Protein AF-A0A6N7ZBF1-F1 (afdb_monomer)

pLDDT: mean 84.63, std 15.65, range [38.41, 98.19]

Sequence (138 aa):
MTTPTSGTPAELDAARLVLARMGVDPADLITHQTGATPARPMPTLSEWIEKVKTLVSPGTARTYGSYWTKAEAAWGSLPLDDLTASDLRSLGKHVKATALVRRNSRGGRNAEENFIAAMRCLYRYAEDEHLINERHNP

Foldseek 3Di:
DDDPPDDDPVVVVVVVVVCVVVVHDPVVCVVVCVVPDPLDPQAWLQVLLVVLCVVDDPVLCVLLVVLSVQCCVVTRRPGPLVDDPVNLQVVLVVQLVPPDDDPPDPSSPVSSVSSVVSLLSSLVVCCVVVSDPPVSRD

Solvent-accessible surface area (backbone atoms only — not comparable to full-atom values): 8098 Å² total; per-residue (Å²): 138,82,74,84,80,74,68,54,73,67,56,50,51,53,51,50,52,55,32,56,74,70,71,44,56,74,66,49,57,65,70,51,59,60,77,51,66,80,75,72,76,73,52,25,40,41,61,44,51,59,53,47,54,73,75,46,56,74,67,54,39,64,70,31,41,76,43,50,55,53,50,34,76,75,39,23,84,39,41,58,85,76,57,47,48,65,54,55,52,51,52,22,53,50,49,25,74,68,42,82,82,48,100,87,51,80,78,32,54,67,46,24,55,49,34,50,51,40,50,51,54,55,50,52,56,33,39,77,67,64,75,39,54,78,91,68,60,97

Mean predicted aligned error: 11.36 Å

Structure (mmCIF, N/CA/C/O backbone):
data_AF-A0A6N7ZBF1-F1
#
_entry.id   AF-A0A6N7ZBF1-F1
#
loop_
_atom_site.group_PDB
_atom_site.id
_atom_site.type_symbol
_atom_site.label_atom_id
_atom_site.label_alt_id
_atom_site.label_comp_id
_atom_site.label_asym_id
_atom_site.label_entity_id
_atom_site.label_seq_id
_atom_site.pdbx_PDB_ins_code
_atom_site.Cartn_x
_atom_site.Cartn_y
_atom_site.Cartn_z
_atom_site.occupancy
_atom_site.B_iso_or_equiv
_atom_site.auth_seq_id
_atom_site.auth_comp_id
_atom_site.auth_asym_id
_atom_site.auth_atom_id
_atom_site.pdbx_PDB_model_num
ATOM 1 N N . MET A 1 1 ? -15.348 8.266 -3.810 1.00 38.41 1 MET A N 1
ATOM 2 C CA . MET A 1 1 ? -15.894 8.448 -2.449 1.00 38.41 1 MET A CA 1
ATOM 3 C C . MET A 1 1 ? -17.291 7.851 -2.419 1.00 38.41 1 MET A C 1
ATOM 5 O O . MET A 1 1 ? -18.240 8.523 -2.793 1.00 38.41 1 MET A O 1
ATOM 9 N N . THR A 1 2 ? -17.418 6.573 -2.075 1.00 40.75 2 THR A N 1
ATOM 10 C CA . THR A 1 2 ? -18.716 5.948 -1.786 1.00 40.75 2 THR A CA 1
ATOM 11 C C . THR A 1 2 ? -18.939 6.057 -0.289 1.00 40.75 2 THR A C 1
ATOM 13 O O . THR A 1 2 ? -18.206 5.455 0.493 1.00 40.75 2 THR A O 1
ATOM 16 N N . THR A 1 3 ? -19.897 6.886 0.107 1.00 42.00 3 THR A N 1
ATOM 17 C CA . THR A 1 3 ? -20.394 6.947 1.479 1.00 42.00 3 THR A CA 1
ATOM 18 C C . THR A 1 3 ? -20.881 5.557 1.902 1.00 42.00 3 THR A C 1
ATOM 20 O O . THR A 1 3 ? -21.524 4.875 1.096 1.00 42.00 3 THR A O 1
ATOM 23 N N . PRO A 1 4 ? -20.592 5.094 3.132 1.00 51.28 4 PRO A N 1
ATOM 24 C CA . PRO A 1 4 ? -21.273 3.917 3.648 1.00 51.28 4 PRO A CA 1
ATOM 25 C C . PRO A 1 4 ? -22.776 4.213 3.638 1.00 51.28 4 PRO A C 1
ATOM 27 O O . PRO A 1 4 ? -23.213 5.269 4.096 1.00 51.28 4 PRO A O 1
ATOM 30 N N . THR A 1 5 ? -23.564 3.316 3.046 1.00 56.72 5 THR A N 1
ATOM 31 C CA . THR A 1 5 ? -25.024 3.400 3.119 1.00 56.72 5 THR A CA 1
ATOM 32 C C . THR A 1 5 ? -25.401 3.154 4.571 1.00 56.72 5 THR A C 1
ATOM 34 O O . THR A 1 5 ? -25.285 2.032 5.059 1.00 56.72 5 THR A O 1
ATOM 37 N N . SER A 1 6 ? -25.775 4.213 5.285 1.00 66.88 6 SER A N 1
ATOM 38 C CA . SER A 1 6 ? -26.419 4.092 6.588 1.00 66.88 6 SER A CA 1
ATOM 39 C C . SER A 1 6 ? -27.629 3.175 6.427 1.00 66.88 6 SER A C 1
ATOM 41 O O . SER A 1 6 ? -28.409 3.374 5.493 1.00 66.88 6 SER A O 1
ATOM 43 N N . GLY A 1 7 ? -27.774 2.175 7.302 1.00 75.12 7 GLY A N 1
ATOM 44 C CA . GLY A 1 7 ? -28.968 1.328 7.315 1.00 75.12 7 GLY A CA 1
ATOM 45 C C . GLY A 1 7 ? -30.235 2.186 7.352 1.00 75.12 7 GLY A C 1
ATOM 46 O O . GLY A 1 7 ? -30.227 3.310 7.866 1.00 75.12 7 GLY A O 1
ATOM 47 N N . THR A 1 8 ? -31.324 1.677 6.785 1.00 89.25 8 THR A N 1
ATOM 48 C CA . THR A 1 8 ? -32.633 2.329 6.869 1.00 89.25 8 THR A CA 1
ATOM 49 C C . THR A 1 8 ? -32.998 2.599 8.338 1.00 89.25 8 THR A C 1
ATOM 51 O O . THR A 1 8 ? -32.539 1.881 9.231 1.00 89.25 8 THR A O 1
ATOM 54 N N . PRO A 1 9 ? -33.841 3.604 8.638 1.00 88.12 9 PRO A N 1
ATOM 55 C CA . PRO A 1 9 ? -34.246 3.891 10.016 1.00 88.12 9 PRO A CA 1
ATOM 56 C C . PRO A 1 9 ? -34.776 2.654 10.760 1.00 88.12 9 PRO A C 1
ATOM 58 O O . PRO A 1 9 ? -34.418 2.433 11.912 1.00 88.12 9 PRO A O 1
ATOM 61 N N . ALA A 1 10 ? -35.532 1.800 10.062 1.00 87.94 10 ALA A N 1
ATOM 62 C CA . ALA A 1 10 ? -36.049 0.545 10.601 1.00 87.94 10 ALA A CA 1
ATOM 63 C C . ALA A 1 10 ? -34.939 -0.460 10.958 1.00 87.94 10 ALA A C 1
ATOM 65 O O . ALA A 1 10 ? -35.001 -1.096 12.008 1.00 87.94 10 ALA A O 1
ATOM 66 N N . GLU A 1 11 ? -33.906 -0.590 10.121 1.00 90.56 11 GLU A N 1
ATOM 67 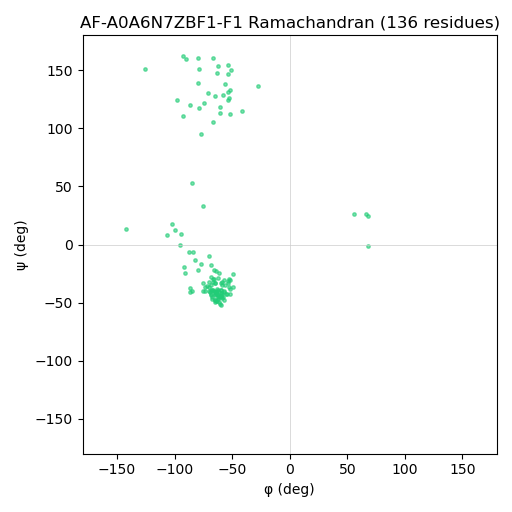C CA . GLU A 1 11 ? -32.747 -1.444 10.409 1.00 90.56 11 GLU A CA 1
ATOM 68 C C . GLU A 1 11 ? -31.939 -0.914 11.599 1.00 90.56 11 GLU A C 1
ATOM 70 O O . GLU A 1 11 ? -31.500 -1.695 12.444 1.00 90.56 11 GLU A O 1
ATOM 75 N N . LEU A 1 12 ? -31.780 0.410 11.706 1.00 91.62 12 LEU A N 1
ATOM 76 C CA . LEU A 1 12 ? -31.096 1.034 12.840 1.00 91.62 12 LEU A CA 1
ATOM 77 C C . LEU A 1 12 ? -31.868 0.831 14.150 1.00 91.62 12 LEU A C 1
ATOM 79 O O . LEU A 1 12 ? -31.255 0.554 15.180 1.00 91.62 12 LEU A O 1
ATOM 83 N N . ASP A 1 13 ? -33.195 0.924 14.126 1.00 91.88 13 ASP A N 1
ATOM 84 C CA . ASP A 1 13 ? -34.028 0.685 15.308 1.00 91.88 13 ASP A CA 1
ATOM 85 C C . ASP A 1 13 ? -34.046 -0.790 15.716 1.00 91.88 13 ASP A C 1
ATOM 87 O O . ASP A 1 13 ? -33.927 -1.100 16.904 1.00 91.88 13 ASP A O 1
ATOM 91 N N . ALA A 1 14 ? -34.096 -1.708 14.747 1.00 93.25 14 ALA A N 1
ATOM 92 C CA . ALA A 1 14 ? -33.948 -3.136 15.010 1.00 93.25 14 ALA A CA 1
ATOM 93 C C . ALA A 1 14 ? -32.585 -3.451 15.653 1.00 93.25 14 ALA A C 1
ATOM 95 O O . ALA A 1 14 ? -32.525 -4.168 16.654 1.00 93.25 14 ALA A O 1
ATOM 96 N N . ALA A 1 15 ? -31.499 -2.866 15.137 1.00 92.38 15 ALA A N 1
ATOM 97 C CA . ALA A 1 15 ? -30.166 -3.016 15.715 1.00 92.38 15 ALA A CA 1
ATOM 98 C C . ALA A 1 15 ? -30.096 -2.466 17.152 1.00 92.38 15 ALA A C 1
ATOM 100 O O . ALA A 1 15 ? -29.593 -3.149 18.045 1.00 92.38 15 ALA A O 1
ATOM 101 N N . ARG A 1 16 ? -30.660 -1.274 17.412 1.00 91.75 16 ARG A N 1
ATOM 102 C CA . ARG A 1 16 ? -30.733 -0.694 18.768 1.00 91.75 16 ARG A CA 1
ATOM 103 C C . ARG A 1 16 ? -31.496 -1.589 19.738 1.00 91.75 16 ARG A C 1
ATOM 105 O O . ARG A 1 16 ? -31.056 -1.758 20.871 1.00 91.75 16 ARG A O 1
ATOM 112 N N . LEU A 1 17 ? -32.605 -2.185 19.302 1.00 94.81 17 LEU A N 1
ATOM 113 C CA . LEU A 1 17 ? -33.406 -3.085 20.132 1.00 94.81 17 LEU A CA 1
ATOM 114 C C . LEU A 1 17 ? -32.625 -4.348 20.527 1.00 94.81 17 LEU A C 1
ATOM 116 O O . LEU A 1 17 ? -32.681 -4.776 21.681 1.00 94.81 17 LEU A O 1
ATOM 120 N N . VAL A 1 18 ? -31.868 -4.924 19.590 1.00 95.62 18 VAL A N 1
ATOM 121 C CA . VAL A 1 18 ? -31.000 -6.081 19.856 1.00 95.62 18 VAL A CA 1
ATOM 122 C C . VAL A 1 18 ? -29.912 -5.725 20.874 1.00 95.62 18 VAL A C 1
ATOM 124 O O . VAL A 1 18 ? -29.734 -6.458 21.846 1.00 95.62 18 VAL A O 1
ATOM 127 N N . LEU A 1 19 ? -29.237 -4.584 20.706 1.00 94.88 19 LEU A N 1
ATOM 128 C CA . LEU A 1 19 ? -28.199 -4.116 21.635 1.00 94.88 19 LEU A CA 1
ATOM 129 C C . LEU A 1 19 ? -28.753 -3.846 23.035 1.00 94.88 19 LEU A C 1
ATOM 131 O O . LEU A 1 19 ? -28.203 -4.341 24.020 1.00 94.88 19 LEU A O 1
ATOM 135 N N . ALA A 1 20 ? -29.901 -3.171 23.119 1.00 92.69 20 ALA A N 1
ATOM 136 C CA . ALA A 1 20 ? -30.585 -2.919 24.382 1.00 92.69 20 ALA A CA 1
ATOM 137 C C . ALA A 1 20 ? -30.959 -4.223 25.104 1.00 92.69 20 ALA A C 1
ATOM 139 O O . ALA A 1 20 ? -30.809 -4.324 26.320 1.00 92.69 20 ALA A O 1
ATOM 140 N N . ARG A 1 21 ? -31.391 -5.258 24.368 1.00 93.69 21 ARG A N 1
ATOM 141 C CA . ARG A 1 21 ? -31.706 -6.570 24.955 1.00 93.69 21 ARG A CA 1
ATOM 142 C C . ARG A 1 21 ? -30.473 -7.306 25.483 1.00 93.69 21 ARG A C 1
ATOM 144 O O . ARG A 1 21 ? -30.606 -8.094 26.415 1.00 93.69 21 A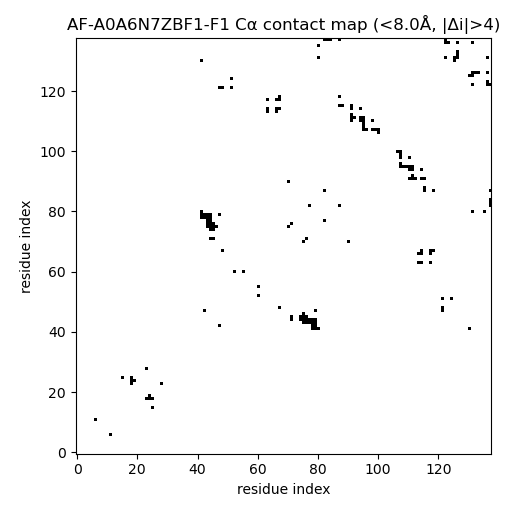RG A O 1
ATOM 151 N N . MET A 1 22 ? -29.303 -7.052 24.904 1.00 92.88 22 MET A N 1
ATOM 152 C CA . MET A 1 22 ? -28.023 -7.579 25.387 1.00 92.88 22 MET A CA 1
ATOM 153 C C . MET A 1 22 ? -27.412 -6.726 26.510 1.00 92.88 22 MET A C 1
ATOM 155 O O . MET A 1 22 ? -26.408 -7.133 27.084 1.00 92.88 22 MET A O 1
ATOM 159 N N . GLY A 1 23 ? -28.001 -5.566 26.832 1.00 91.44 23 GLY A N 1
ATOM 160 C CA . GLY A 1 23 ? -27.438 -4.621 27.798 1.00 91.44 23 GLY A CA 1
ATOM 161 C C . GLY A 1 23 ? -26.145 -3.959 27.315 1.00 91.44 23 GLY A C 1
ATOM 162 O O . GLY A 1 23 ? -25.332 -3.559 28.140 1.00 91.44 23 GLY A O 1
ATOM 163 N N . VAL A 1 24 ? -25.939 -3.883 25.996 1.00 90.50 24 VAL A N 1
ATOM 164 C CA . VAL A 1 24 ? -24.751 -3.285 25.372 1.00 90.50 24 VAL A CA 1
ATOM 165 C C . VAL A 1 24 ? -25.081 -1.860 24.948 1.00 90.50 24 VAL A C 1
ATOM 167 O O . VAL A 1 24 ? -26.023 -1.653 24.176 1.00 90.50 24 VAL A O 1
ATOM 170 N N . ASP A 1 25 ? -24.302 -0.882 25.412 1.00 87.38 25 ASP A N 1
ATOM 171 C CA . ASP A 1 25 ? -24.386 0.475 24.879 1.00 87.38 25 ASP A CA 1
ATOM 172 C C . ASP A 1 25 ? -23.799 0.488 23.453 1.00 87.38 25 ASP A C 1
ATOM 174 O O . ASP A 1 25 ? -22.701 -0.024 23.224 1.00 87.38 25 ASP A O 1
ATOM 178 N N . PRO A 1 26 ? -24.483 1.054 22.446 1.00 86.00 26 PRO A N 1
ATOM 179 C CA . PRO A 1 26 ? -23.892 1.245 21.124 1.00 86.00 26 PRO A CA 1
ATOM 180 C C . PRO A 1 26 ? -22.529 1.963 21.142 1.00 86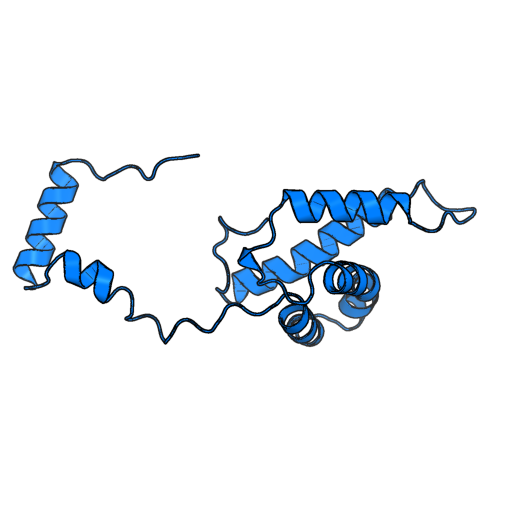.00 26 PRO A C 1
ATOM 182 O O . PRO A 1 26 ? -21.694 1.686 20.282 1.00 86.00 26 PRO A O 1
ATOM 185 N N . ALA A 1 27 ? -22.275 2.857 22.104 1.00 82.06 27 ALA A N 1
ATOM 186 C CA . ALA A 1 27 ? -20.971 3.494 22.291 1.00 82.06 27 ALA A CA 1
ATOM 187 C C . ALA A 1 27 ? -19.890 2.492 22.730 1.00 82.06 27 ALA A C 1
ATOM 189 O O . ALA A 1 27 ? -18.732 2.606 22.318 1.00 82.06 27 ALA A O 1
ATOM 190 N N . ASP A 1 28 ? -20.265 1.459 23.485 1.00 77.94 28 ASP A N 1
ATOM 191 C CA . ASP A 1 28 ? -19.363 0.383 23.890 1.00 77.94 28 ASP A CA 1
ATOM 192 C C . ASP A 1 28 ? -18.928 -0.449 22.691 1.00 77.94 28 ASP A C 1
ATOM 194 O O . ASP A 1 28 ? -17.793 -0.901 22.658 1.00 77.94 28 ASP A O 1
ATOM 198 N N . LEU A 1 29 ? -19.746 -0.582 21.644 1.00 78.25 29 LEU A N 1
ATOM 199 C CA . LEU A 1 29 ? -19.294 -1.210 20.400 1.00 78.25 29 LEU A CA 1
ATOM 200 C C . LEU A 1 29 ? -18.187 -0.423 19.705 1.00 78.25 29 LEU A C 1
ATOM 202 O O . LEU A 1 29 ? -17.470 -1.022 18.916 1.00 78.25 29 LEU A O 1
ATOM 206 N N . ILE A 1 30 ? -18.064 0.887 19.961 1.00 77.44 30 ILE A N 1
ATOM 207 C CA . ILE A 1 30 ? -17.001 1.742 19.416 1.00 77.44 30 ILE A CA 1
ATOM 208 C C . ILE A 1 30 ? -15.742 1.668 20.283 1.00 77.44 30 ILE A C 1
ATOM 210 O O . ILE A 1 30 ? -14.628 1.567 19.775 1.00 77.44 30 ILE A O 1
ATOM 214 N N . THR A 1 31 ? -15.925 1.643 21.597 1.00 63.06 31 THR A N 1
ATOM 215 C CA . THR A 1 31 ? -14.833 1.527 22.571 1.00 63.06 31 THR A CA 1
ATOM 216 C C . THR A 1 31 ? -14.242 0.107 22.605 1.00 63.06 31 TH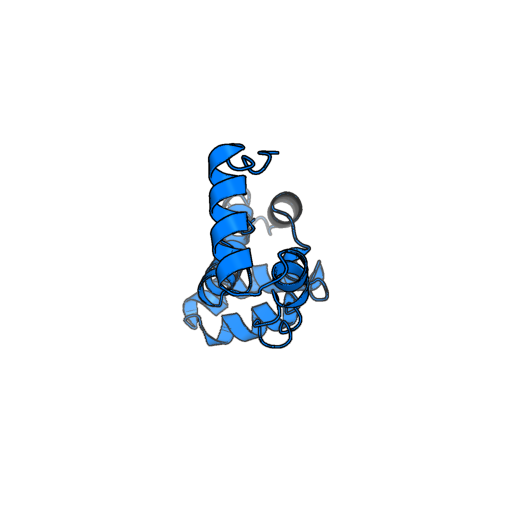R A C 1
ATOM 218 O O . THR A 1 31 ? -13.028 -0.083 22.704 1.00 63.06 31 THR A O 1
ATOM 221 N N . HIS A 1 32 ? -15.096 -0.906 22.445 1.00 52.53 32 HIS A N 1
ATOM 222 C CA . HIS A 1 32 ? -14.783 -2.337 22.437 1.00 52.53 32 HIS A CA 1
ATOM 223 C C . HIS A 1 32 ? -14.751 -2.954 21.030 1.00 52.53 32 HIS A C 1
ATOM 225 O O . HIS A 1 32 ? -14.678 -4.177 20.906 1.00 52.53 32 HIS A O 1
ATOM 231 N N . GLN A 1 33 ? -14.639 -2.140 19.966 1.00 52.81 33 GLN A N 1
ATOM 232 C CA . GLN A 1 33 ? -14.031 -2.602 18.694 1.00 52.81 33 GLN A CA 1
ATOM 233 C C . GLN A 1 33 ? -12.684 -3.302 18.967 1.00 52.81 33 GLN A C 1
ATOM 235 O O . GLN A 1 33 ? -12.245 -4.196 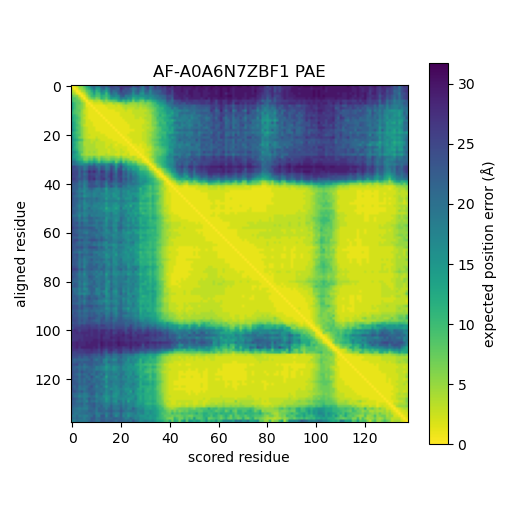18.249 1.00 52.81 33 GLN A O 1
ATOM 240 N N . THR A 1 34 ? -12.074 -2.934 20.091 1.00 48.69 34 THR A N 1
ATOM 241 C CA . THR A 1 34 ? -10.888 -3.483 20.737 1.00 48.69 34 THR A CA 1
ATOM 242 C C . THR A 1 34 ? -11.114 -4.818 21.473 1.00 48.69 34 THR A C 1
ATOM 244 O O . THR A 1 34 ? -10.467 -5.107 22.474 1.00 48.69 34 THR A O 1
ATOM 247 N N . GLY A 1 35 ? -12.007 -5.677 20.969 1.00 43.47 35 GLY A N 1
ATOM 248 C CA . GLY A 1 35 ? -11.752 -7.124 20.977 1.00 43.47 35 GLY A CA 1
ATOM 249 C C . GLY A 1 35 ? -10.639 -7.509 19.986 1.00 43.47 35 GLY A C 1
ATOM 250 O O . GLY A 1 35 ? -10.140 -8.633 20.009 1.00 43.47 35 GLY A O 1
ATOM 251 N N . ALA A 1 36 ? -10.215 -6.568 19.136 1.00 50.91 36 ALA A N 1
ATOM 252 C CA . ALA A 1 36 ? -8.935 -6.628 18.460 1.00 50.91 36 ALA A CA 1
ATOM 253 C C . ALA A 1 36 ? -7.817 -6.651 19.512 1.00 50.91 36 ALA A C 1
ATOM 255 O O . ALA A 1 36 ? -7.648 -5.706 20.283 1.00 50.91 36 ALA A O 1
ATOM 256 N N . THR A 1 37 ? -7.042 -7.739 19.527 1.00 49.41 37 THR A N 1
ATOM 257 C CA . THR A 1 37 ? -5.641 -7.766 19.978 1.00 49.41 37 THR A CA 1
ATOM 258 C C . THR A 1 37 ? -5.005 -6.386 19.768 1.00 49.41 37 THR A C 1
ATOM 260 O O . THR A 1 37 ? -5.264 -5.837 18.695 1.00 49.41 37 THR A O 1
ATOM 263 N N . PRO A 1 38 ? -4.218 -5.816 20.718 1.00 50.25 38 PRO A N 1
ATOM 264 C CA . PRO A 1 38 ? -3.587 -4.506 20.528 1.00 50.25 38 PRO A CA 1
ATOM 265 C C . PRO A 1 38 ? -3.066 -4.442 19.103 1.00 50.25 38 PRO A C 1
ATOM 267 O O . PRO A 1 38 ? -2.271 -5.312 18.734 1.00 50.25 38 PRO A O 1
ATOM 270 N N . ALA A 1 39 ? -3.647 -3.543 18.296 1.00 60.59 39 ALA A N 1
ATOM 271 C CA . ALA A 1 39 ? -3.449 -3.552 16.856 1.00 60.59 39 ALA A CA 1
ATOM 272 C C . ALA A 1 39 ? -1.944 -3.587 16.637 1.00 60.59 39 ALA A C 1
ATOM 274 O O . ALA A 1 39 ? -1.237 -2.672 17.068 1.00 60.59 39 ALA A O 1
ATOM 275 N N . ARG A 1 40 ? -1.441 -4.708 16.101 1.00 67.81 40 ARG A N 1
ATOM 276 C CA . ARG A 1 40 ? -0.013 -4.836 15.837 1.00 67.81 40 ARG A CA 1
ATOM 277 C C . ARG A 1 40 ? 0.339 -3.604 15.002 1.00 67.81 40 ARG A C 1
ATOM 279 O O . ARG A 1 40 ? -0.360 -3.377 14.014 1.00 67.81 40 ARG A O 1
ATOM 286 N N . PRO A 1 41 ? 1.338 -2.801 15.404 1.00 83.81 41 PRO A N 1
ATOM 287 C CA . PRO A 1 41 ? 1.697 -1.622 14.635 1.00 83.81 41 PRO A CA 1
ATOM 288 C C . PRO A 1 41 ? 1.927 -2.043 13.182 1.00 83.81 41 PRO A C 1
ATOM 290 O O . PRO A 1 41 ? 2.560 -3.076 12.937 1.00 83.81 41 PRO A O 1
ATOM 293 N N . MET A 1 42 ? 1.334 -1.295 12.246 1.00 91.75 42 MET A N 1
ATOM 294 C CA . MET A 1 42 ? 1.477 -1.562 10.818 1.00 91.75 42 MET A CA 1
ATOM 295 C C . MET A 1 42 ? 2.975 -1.617 10.498 1.00 91.75 42 MET A C 1
ATOM 297 O O . MET A 1 42 ? 3.686 -0.669 10.840 1.00 91.75 42 MET A O 1
ATOM 301 N N . PRO A 1 43 ? 3.481 -2.710 9.898 1.00 95.25 43 PRO A N 1
ATOM 302 C CA . PRO A 1 43 ? 4.889 -2.785 9.564 1.00 95.25 43 PRO A CA 1
ATOM 303 C C . PRO A 1 43 ? 5.239 -1.704 8.550 1.00 95.25 43 PRO A C 1
ATOM 305 O O . PRO A 1 43 ? 4.449 -1.349 7.667 1.00 95.25 43 PRO A O 1
ATOM 308 N N . THR A 1 44 ? 6.463 -1.218 8.662 1.00 97.19 44 THR A N 1
ATOM 309 C CA . THR A 1 44 ? 7.052 -0.376 7.631 1.00 97.19 44 THR A CA 1
ATOM 310 C C . THR A 1 44 ? 7.276 -1.178 6.350 1.00 97.19 44 THR A C 1
ATOM 312 O O . THR A 1 44 ? 7.346 -2.415 6.361 1.00 97.19 44 THR A O 1
ATOM 315 N N . LEU A 1 45 ? 7.430 -0.485 5.221 1.00 97.62 45 LEU A N 1
ATOM 316 C CA . LEU A 1 45 ? 7.713 -1.140 3.948 1.00 97.62 45 LEU A CA 1
ATOM 317 C C . LEU A 1 45 ? 8.989 -2.001 4.016 1.00 97.62 45 LEU A C 1
ATOM 319 O O . LEU A 1 45 ? 8.987 -3.113 3.488 1.00 97.62 45 LEU A O 1
ATOM 323 N N . SER A 1 46 ? 10.052 -1.529 4.679 1.00 98.19 46 SER A N 1
ATOM 324 C CA . SER A 1 46 ? 11.298 -2.292 4.868 1.00 98.19 46 SER A CA 1
ATOM 325 C C . SER A 1 46 ? 11.069 -3.597 5.626 1.00 98.19 46 SER A C 1
ATOM 327 O O . SER A 1 46 ? 11.445 -4.670 5.152 1.00 98.19 46 SER A O 1
ATOM 329 N N . GLU A 1 47 ? 10.411 -3.527 6.784 1.00 97.94 47 GLU A N 1
ATOM 330 C CA . GLU A 1 47 ? 10.115 -4.711 7.602 1.00 97.94 47 GLU A CA 1
ATOM 331 C C . GLU A 1 47 ? 9.260 -5.715 6.828 1.00 97.94 47 GLU A C 1
ATOM 333 O O . GLU A 1 47 ? 9.484 -6.930 6.889 1.00 97.94 47 GLU A O 1
ATOM 338 N N . TRP A 1 48 ? 8.303 -5.209 6.050 1.00 97.50 48 TRP A N 1
ATOM 339 C CA . TRP A 1 48 ? 7.441 -6.053 5.244 1.00 97.50 48 TRP A CA 1
ATOM 340 C C . TRP A 1 48 ? 8.170 -6.717 4.078 1.00 97.50 48 TRP A C 1
ATOM 342 O O . TRP A 1 48 ? 7.965 -7.905 3.827 1.00 97.50 48 TRP A O 1
ATOM 352 N N . ILE A 1 49 ? 9.058 -5.995 3.390 1.00 98.00 49 ILE A N 1
ATOM 353 C CA . ILE A 1 49 ? 9.901 -6.555 2.326 1.00 98.00 49 ILE A CA 1
ATOM 354 C C . ILE A 1 49 ? 10.741 -7.715 2.867 1.00 98.00 49 ILE A C 1
ATOM 356 O O . ILE A 1 49 ? 10.797 -8.769 2.227 1.00 98.00 49 ILE A O 1
ATOM 360 N N . GLU A 1 50 ? 11.363 -7.559 4.039 1.00 97.81 50 GLU A N 1
ATOM 361 C CA . GLU A 1 50 ? 12.153 -8.631 4.652 1.00 97.81 50 GLU A CA 1
ATOM 362 C C . GLU A 1 50 ? 11.294 -9.844 5.005 1.00 97.81 50 GLU A C 1
ATOM 364 O O . GLU A 1 50 ? 11.669 -10.971 4.675 1.00 97.81 50 GLU A O 1
ATOM 369 N N . LYS A 1 51 ? 10.096 -9.640 5.570 1.00 97.38 51 LYS A N 1
ATOM 370 C CA . LYS A 1 51 ? 9.166 -10.750 5.809 1.00 97.38 51 LYS A CA 1
ATOM 371 C C . LYS A 1 51 ? 8.776 -11.440 4.498 1.00 97.38 51 LYS A C 1
ATOM 373 O O . LYS A 1 51 ? 8.932 -12.655 4.390 1.00 97.38 51 LYS A O 1
ATOM 378 N N . VAL A 1 52 ? 8.335 -10.706 3.475 1.00 97.56 52 VAL A N 1
ATOM 379 C CA . VAL A 1 52 ? 7.874 -11.303 2.208 1.00 97.56 52 VAL A CA 1
ATOM 380 C C . VAL A 1 52 ? 9.002 -12.022 1.462 1.00 97.56 52 VAL A C 1
ATOM 382 O O . VAL A 1 52 ? 8.746 -13.068 0.866 1.00 97.56 52 VAL A O 1
ATOM 385 N N . LYS A 1 53 ? 10.259 -11.558 1.546 1.00 97.19 53 LYS A N 1
ATOM 386 C CA . LYS A 1 53 ? 11.429 -12.289 1.014 1.00 97.19 53 LYS A CA 1
ATOM 387 C C . LYS A 1 53 ? 11.525 -13.722 1.548 1.00 97.19 53 LYS A C 1
ATOM 389 O O . LYS A 1 53 ? 11.973 -14.593 0.807 1.00 97.19 53 LYS A O 1
ATOM 394 N N . THR A 1 54 ? 11.093 -13.970 2.788 1.00 96.75 54 THR A N 1
ATOM 395 C CA . THR A 1 54 ? 11.072 -15.321 3.385 1.00 96.75 54 THR A CA 1
ATOM 396 C C . THR A 1 54 ? 9.884 -16.175 2.931 1.00 96.75 54 THR A C 1
ATOM 398 O O . THR A 1 54 ? 9.961 -17.399 2.988 1.00 96.75 54 THR A O 1
ATOM 401 N N . LEU A 1 55 ? 8.802 -15.547 2.459 1.00 96.25 55 LEU A N 1
ATOM 402 C CA . LEU A 1 55 ? 7.554 -16.213 2.067 1.00 96.25 55 LEU A CA 1
ATOM 403 C C . LEU A 1 55 ? 7.515 -16.601 0.583 1.00 96.25 55 LEU A C 1
ATOM 405 O O . LEU A 1 55 ? 6.776 -17.505 0.191 1.00 96.25 55 LEU A O 1
ATOM 409 N N . VAL A 1 56 ? 8.281 -15.907 -0.262 1.00 96.56 56 VAL A N 1
ATOM 410 C CA . VAL A 1 56 ? 8.325 -16.160 -1.708 1.00 96.56 56 VAL A CA 1
ATOM 411 C C . VAL A 1 56 ? 9.437 -17.133 -2.096 1.00 96.56 56 VAL A C 1
ATOM 413 O O . VAL A 1 56 ? 10.416 -17.331 -1.381 1.00 96.56 56 VAL A O 1
ATOM 416 N N . SER A 1 57 ? 9.338 -17.705 -3.300 1.00 97.00 57 SER A N 1
ATOM 417 C CA . SER A 1 57 ? 10.415 -18.539 -3.842 1.00 97.00 57 SER A CA 1
ATOM 418 C C . SER A 1 57 ? 11.722 -17.741 -4.043 1.00 97.00 57 SER A C 1
ATOM 420 O O . SER A 1 57 ? 11.674 -16.545 -4.366 1.00 97.00 57 SER A O 1
ATOM 422 N N . PRO A 1 58 ? 12.901 -18.396 -4.007 1.00 94.69 58 PRO A N 1
ATOM 423 C CA . PRO A 1 58 ? 14.174 -17.738 -4.313 1.00 94.69 58 PRO A CA 1
ATOM 424 C C . PRO A 1 58 ? 14.218 -17.093 -5.709 1.00 94.69 58 PRO A C 1
ATOM 426 O O . PRO A 1 58 ? 14.908 -16.095 -5.916 1.00 94.69 58 PRO A O 1
ATOM 429 N N . GLY A 1 59 ? 13.490 -17.652 -6.684 1.00 94.12 59 GLY A N 1
ATOM 430 C CA . GLY A 1 59 ? 13.376 -17.085 -8.031 1.00 94.12 59 GLY A CA 1
ATOM 431 C C . GLY A 1 59 ? 12.602 -15.765 -8.044 1.00 94.12 59 GLY A C 1
ATOM 432 O O . GLY A 1 59 ? 13.033 -14.794 -8.669 1.00 94.12 59 GLY A O 1
ATOM 433 N N . THR A 1 60 ? 11.502 -15.703 -7.293 1.00 93.94 60 THR A N 1
ATOM 434 C CA . THR A 1 60 ? 10.690 -14.492 -7.118 1.00 93.94 60 THR A CA 1
ATOM 435 C C . THR A 1 60 ? 11.478 -13.400 -6.399 1.00 93.94 60 THR A C 1
ATOM 437 O O . THR A 1 60 ? 11.572 -12.289 -6.918 1.00 93.94 60 THR A O 1
ATOM 440 N N . ALA A 1 61 ? 12.122 -13.725 -5.270 1.00 94.44 61 ALA A N 1
ATOM 441 C CA . ALA A 1 61 ? 12.940 -12.772 -4.513 1.00 94.44 61 ALA A CA 1
ATOM 442 C C . ALA A 1 61 ? 14.058 -12.163 -5.376 1.00 94.44 61 ALA A C 1
ATOM 444 O O . ALA A 1 61 ? 14.301 -10.959 -5.337 1.00 94.44 61 ALA A O 1
ATOM 445 N N . ARG A 1 62 ? 14.703 -12.975 -6.224 1.00 92.25 62 ARG A N 1
ATOM 446 C CA . ARG A 1 62 ? 15.747 -12.506 -7.148 1.00 92.25 62 ARG A CA 1
ATOM 447 C C . ARG A 1 62 ? 15.195 -11.604 -8.251 1.00 92.25 62 ARG A C 1
ATOM 449 O O . ARG A 1 62 ? 15.831 -10.617 -8.608 1.00 92.25 62 ARG A O 1
ATOM 456 N N . THR A 1 63 ? 14.020 -11.937 -8.781 1.00 92.94 63 THR A N 1
ATOM 457 C CA . THR A 1 63 ? 13.368 -11.173 -9.855 1.00 92.94 63 THR A CA 1
ATOM 458 C C . THR A 1 63 ? 12.895 -9.808 -9.357 1.00 92.94 63 THR A C 1
ATOM 460 O O . THR A 1 63 ? 13.102 -8.795 -10.026 1.00 92.94 63 THR A O 1
ATOM 463 N N . TYR A 1 64 ? 12.294 -9.763 -8.167 1.00 95.19 64 TYR A N 1
ATOM 464 C CA . TYR A 1 64 ? 11.698 -8.548 -7.612 1.00 95.19 64 TYR A CA 1
ATOM 465 C C . TYR A 1 64 ? 12.634 -7.727 -6.732 1.00 95.19 64 TYR A C 1
ATOM 467 O O . TYR A 1 64 ? 12.415 -6.526 -6.590 1.00 95.19 64 TYR A O 1
ATOM 475 N N . GLY A 1 65 ? 13.718 -8.316 -6.220 1.00 94.62 65 GLY A N 1
ATOM 476 C CA . GLY A 1 65 ? 14.611 -7.671 -5.258 1.00 94.62 65 GLY A CA 1
ATOM 477 C C . GLY A 1 65 ? 15.109 -6.297 -5.703 1.00 94.62 65 GLY A C 1
ATOM 478 O O . GLY A 1 65 ? 15.049 -5.347 -4.934 1.00 94.62 65 GLY A O 1
ATOM 479 N N . SER A 1 66 ? 15.492 -6.140 -6.975 1.00 93.62 66 SER A N 1
ATOM 480 C CA . SER A 1 66 ? 15.965 -4.841 -7.481 1.00 93.62 66 SER A CA 1
ATOM 481 C C . SER A 1 66 ? 14.891 -3.743 -7.510 1.00 93.62 66 SER A C 1
ATOM 483 O O . SER A 1 66 ? 15.238 -2.561 -7.554 1.00 93.62 66 SER A O 1
ATOM 485 N N . TYR A 1 67 ? 13.606 -4.107 -7.527 1.00 95.50 67 TYR A N 1
ATOM 486 C CA . TYR A 1 67 ? 12.477 -3.179 -7.446 1.00 95.50 67 TYR A CA 1
ATOM 487 C C . TYR A 1 67 ? 12.122 -2.885 -5.991 1.00 95.50 67 TYR A C 1
ATOM 489 O O . TYR A 1 67 ? 11.928 -1.721 -5.651 1.00 95.50 67 TYR A O 1
ATOM 497 N N . TRP A 1 68 ? 12.144 -3.903 -5.127 1.00 97.38 68 TRP A N 1
ATOM 498 C CA . TRP A 1 68 ? 11.971 -3.731 -3.684 1.00 97.38 68 TRP A CA 1
ATOM 499 C C . TRP A 1 68 ? 13.033 -2.813 -3.085 1.00 97.38 68 TRP A C 1
ATOM 501 O O . TRP A 1 68 ? 12.670 -1.890 -2.376 1.00 97.38 68 TRP A O 1
ATOM 511 N N . THR A 1 69 ? 14.306 -2.939 -3.471 1.00 96.56 69 THR A N 1
ATOM 512 C CA . THR A 1 69 ? 15.361 -2.002 -3.036 1.00 96.56 69 THR A CA 1
ATOM 513 C C . THR A 1 69 ? 15.073 -0.552 -3.441 1.00 96.56 69 THR A C 1
ATOM 515 O O . THR A 1 69 ? 15.407 0.370 -2.706 1.00 96.56 69 THR A O 1
ATOM 518 N N . LYS A 1 70 ? 14.449 -0.315 -4.604 1.00 95.69 70 LYS A N 1
ATOM 519 C CA . LYS A 1 70 ? 14.086 1.051 -5.027 1.00 95.69 70 LYS A CA 1
ATOM 520 C C . LYS A 1 70 ? 12.908 1.597 -4.226 1.00 95.69 70 LYS A C 1
ATOM 522 O O . LYS A 1 70 ? 12.922 2.771 -3.879 1.00 95.69 70 LYS A O 1
ATOM 527 N N . ALA A 1 71 ? 11.910 0.759 -3.952 1.00 96.75 71 ALA A N 1
ATOM 528 C CA . ALA A 1 71 ? 10.779 1.128 -3.108 1.00 96.75 71 ALA A CA 1
ATOM 529 C C . ALA A 1 71 ? 11.237 1.398 -1.666 1.00 96.75 71 ALA A C 1
ATOM 531 O O . ALA A 1 71 ? 10.866 2.405 -1.081 1.00 96.75 71 ALA A O 1
ATOM 532 N N . GLU A 1 72 ? 12.125 0.559 -1.139 1.00 97.12 72 GLU A N 1
ATOM 533 C CA . GLU A 1 72 ? 12.740 0.710 0.176 1.00 97.12 72 GLU A CA 1
ATOM 534 C C . GLU A 1 72 ? 13.546 2.009 0.299 1.00 97.12 72 GLU A C 1
ATOM 536 O O . GLU A 1 72 ? 13.396 2.744 1.268 1.00 97.12 72 GLU A O 1
ATOM 541 N N . ALA A 1 73 ? 14.342 2.354 -0.716 1.00 96.94 73 ALA A N 1
ATOM 542 C CA . ALA A 1 73 ? 15.073 3.619 -0.726 1.00 96.94 73 ALA A CA 1
ATOM 543 C C . ALA A 1 73 ? 14.148 4.852 -0.723 1.00 96.94 73 ALA A C 1
ATOM 545 O O . ALA A 1 73 ? 14.545 5.907 -0.235 1.00 96.94 73 ALA A O 1
ATOM 546 N N . ALA A 1 74 ? 12.937 4.734 -1.277 1.00 96.50 74 ALA A N 1
ATOM 547 C CA . ALA A 1 74 ? 11.963 5.821 -1.319 1.00 96.50 74 ALA A CA 1
ATOM 548 C C . ALA A 1 74 ? 11.090 5.893 -0.054 1.00 96.50 74 ALA A C 1
ATOM 550 O O . ALA A 1 74 ? 10.752 6.988 0.390 1.00 96.50 74 ALA A O 1
ATOM 551 N N . TRP A 1 75 ? 10.712 4.741 0.507 1.00 97.81 75 TRP A N 1
ATOM 552 C CA . TRP A 1 75 ? 9.607 4.621 1.465 1.00 97.81 75 TRP A CA 1
ATOM 553 C C . TRP A 1 75 ? 9.860 3.619 2.596 1.00 97.81 75 TRP A C 1
ATOM 555 O O . TRP A 1 75 ? 8.921 3.244 3.285 1.00 97.81 75 TRP A O 1
ATOM 565 N N . GLY A 1 76 ? 11.094 3.152 2.793 1.00 96.88 76 GLY A N 1
ATOM 566 C CA . GLY A 1 76 ? 11.406 2.045 3.704 1.00 96.88 76 GLY A CA 1
ATOM 567 C C . GLY A 1 76 ? 10.865 2.220 5.123 1.00 96.88 76 GLY A C 1
ATOM 568 O O . GLY A 1 76 ? 10.386 1.255 5.705 1.00 96.88 76 GLY A O 1
ATOM 569 N N . SER A 1 77 ? 10.860 3.451 5.644 1.00 97.12 77 SER A N 1
ATOM 570 C CA . SER A 1 77 ? 10.344 3.785 6.977 1.00 97.12 77 SER A CA 1
ATOM 571 C C . SER A 1 77 ? 8.846 4.095 7.030 1.00 97.12 77 SER A C 1
ATOM 573 O O . SER A 1 77 ? 8.329 4.328 8.120 1.00 97.12 77 SER A O 1
ATOM 575 N N . LEU A 1 78 ? 8.159 4.178 5.889 1.00 96.19 78 LEU A N 1
ATOM 576 C CA . LEU A 1 78 ? 6.728 4.468 5.859 1.00 96.19 78 LEU A CA 1
ATOM 577 C C . LEU A 1 78 ? 5.923 3.199 6.173 1.00 96.19 78 LEU A C 1
ATOM 579 O O . LEU A 1 78 ? 6.275 2.126 5.667 1.00 96.19 78 LEU A O 1
ATOM 583 N N . PRO A 1 79 ? 4.847 3.308 6.969 1.00 95.12 79 PRO A N 1
ATOM 584 C CA . PRO A 1 79 ? 3.830 2.270 7.095 1.00 95.12 79 PRO A CA 1
ATOM 585 C C . PRO A 1 79 ? 3.267 1.846 5.731 1.00 95.12 79 PRO A C 1
ATOM 587 O O . PRO A 1 79 ? 3.156 2.654 4.808 1.00 95.12 79 PRO A O 1
ATOM 590 N N . LEU A 1 80 ? 2.900 0.569 5.589 1.00 93.25 80 LEU A N 1
ATOM 591 C CA . LEU A 1 80 ? 2.347 0.043 4.330 1.00 93.25 80 LEU A CA 1
ATOM 592 C C . LEU A 1 80 ? 1.052 0.732 3.875 1.00 93.25 80 LEU A C 1
ATOM 594 O O . LEU A 1 80 ? 0.814 0.818 2.668 1.00 93.25 80 LEU A O 1
ATOM 598 N N . ASP A 1 81 ? 0.218 1.164 4.820 1.00 91.06 81 ASP A N 1
ATOM 599 C CA . ASP A 1 81 ? -1.090 1.785 4.592 1.00 91.06 81 ASP A CA 1
ATOM 600 C C . ASP A 1 81 ? -1.014 3.284 4.270 1.00 91.06 81 ASP A C 1
ATOM 602 O O . ASP A 1 81 ? -1.973 3.838 3.732 1.00 91.06 81 ASP A O 1
ATOM 606 N N . ASP A 1 82 ? 0.139 3.917 4.493 1.00 92.38 82 ASP A N 1
ATOM 607 C CA . ASP A 1 82 ? 0.398 5.301 4.080 1.00 92.38 82 ASP A CA 1
ATOM 608 C C . ASP A 1 82 ? 0.685 5.427 2.572 1.00 92.38 82 ASP A C 1
ATOM 610 O O . ASP A 1 82 ? 0.618 6.519 2.002 1.00 92.38 82 ASP A O 1
ATOM 614 N N . LEU A 1 83 ? 1.013 4.321 1.896 1.00 93.12 83 LEU A N 1
ATOM 615 C CA . LEU A 1 83 ? 1.376 4.317 0.480 1.00 93.12 83 LEU A CA 1
ATOM 616 C C . LEU A 1 83 ? 0.150 4.197 -0.423 1.00 93.12 83 LEU A C 1
ATOM 618 O O . LEU A 1 83 ? -0.558 3.189 -0.436 1.00 93.12 83 LEU A O 1
ATOM 622 N N . THR A 1 84 ? -0.057 5.203 -1.273 1.00 92.75 84 THR A N 1
ATOM 623 C CA . THR A 1 84 ? -1.180 5.211 -2.209 1.00 92.75 84 THR A CA 1
ATOM 624 C C . THR A 1 84 ? -0.824 4.576 -3.551 1.00 92.75 84 THR A C 1
ATOM 626 O O . THR A 1 84 ? 0.320 4.561 -4.013 1.00 92.75 84 THR A O 1
ATOM 629 N N . ALA A 1 85 ? -1.859 4.172 -4.286 1.00 92.44 85 ALA A N 1
ATOM 630 C CA . ALA A 1 85 ? -1.745 3.718 -5.669 1.00 92.44 85 ALA A CA 1
ATOM 631 C C . ALA A 1 85 ? -1.028 4.729 -6.588 1.00 92.44 85 ALA A C 1
ATOM 633 O O . ALA A 1 85 ? -0.372 4.362 -7.569 1.00 92.44 85 ALA A O 1
ATOM 634 N N . SER A 1 86 ? -1.173 6.026 -6.304 1.00 94.62 86 SER A N 1
ATOM 635 C CA . SER A 1 86 ? -0.535 7.093 -7.077 1.00 94.62 86 SER A CA 1
ATOM 636 C C . SER A 1 86 ? 0.956 7.210 -6.777 1.00 94.62 86 SER A C 1
ATOM 638 O O . SER A 1 86 ? 1.723 7.473 -7.708 1.00 94.62 86 SER A O 1
ATOM 640 N N . ASP A 1 87 ? 1.378 6.935 -5.544 1.00 94.38 87 ASP A N 1
ATOM 641 C CA . ASP A 1 87 ? 2.793 6.880 -5.166 1.00 94.38 87 ASP A CA 1
ATOM 642 C C . ASP A 1 87 ? 3.488 5.732 -5.897 1.00 94.38 87 ASP A C 1
ATOM 644 O O . ASP A 1 87 ? 4.491 5.946 -6.588 1.00 94.38 87 ASP A O 1
ATOM 648 N N . LEU A 1 88 ? 2.874 4.541 -5.878 1.00 94.69 88 LEU A N 1
ATOM 649 C CA . LEU A 1 88 ? 3.377 3.365 -6.593 1.00 94.69 88 LEU A CA 1
ATOM 650 C C . LEU A 1 88 ? 3.525 3.637 -8.095 1.00 94.69 88 LEU A C 1
ATOM 652 O O . LEU A 1 88 ? 4.575 3.374 -8.687 1.00 94.69 88 LEU A O 1
ATOM 656 N N . ARG A 1 89 ? 2.503 4.223 -8.730 1.00 94.19 89 ARG A N 1
ATOM 657 C CA . ARG A 1 89 ? 2.571 4.593 -10.154 1.00 94.19 89 ARG A CA 1
ATOM 658 C C . ARG A 1 89 ? 3.647 5.639 -10.436 1.00 94.19 89 ARG A C 1
ATOM 660 O O . ARG A 1 89 ? 4.299 5.571 -11.478 1.00 94.19 89 ARG A O 1
ATOM 667 N N . SER A 1 90 ? 3.837 6.606 -9.543 1.00 94.00 90 SER A N 1
ATOM 668 C CA . SER A 1 90 ? 4.827 7.671 -9.726 1.00 94.00 90 SER A CA 1
ATOM 669 C C . SER A 1 90 ? 6.250 7.121 -9.665 1.00 94.00 90 SER A C 1
ATOM 671 O O . SER A 1 90 ? 7.049 7.403 -10.564 1.00 94.00 90 SER A O 1
ATOM 673 N N . LEU A 1 91 ? 6.551 6.250 -8.695 1.00 92.44 91 LEU A N 1
ATOM 674 C CA . LEU A 1 91 ? 7.853 5.588 -8.642 1.00 92.44 91 LEU A CA 1
ATOM 675 C C . LEU A 1 91 ? 8.045 4.619 -9.815 1.00 92.44 91 LEU A C 1
ATOM 677 O O . LEU A 1 91 ? 9.117 4.609 -10.413 1.00 92.44 91 LEU A O 1
ATOM 681 N N . GLY A 1 92 ? 7.010 3.882 -10.228 1.00 91.88 92 GLY A N 1
ATOM 682 C CA . GLY A 1 92 ? 7.066 3.014 -11.411 1.00 91.88 92 GLY A CA 1
ATOM 683 C C . GLY A 1 92 ? 7.486 3.760 -12.686 1.00 91.88 92 GLY A C 1
ATOM 684 O O . GLY A 1 92 ? 8.360 3.296 -13.427 1.00 91.88 92 GLY A O 1
ATOM 685 N N . LYS A 1 93 ? 6.950 4.968 -12.903 1.00 91.44 93 LYS A N 1
ATOM 686 C CA . LYS A 1 93 ? 7.371 5.848 -14.007 1.00 91.44 93 LYS A CA 1
ATOM 687 C C . LYS A 1 93 ? 8.828 6.292 -13.874 1.00 91.44 93 LYS A C 1
ATOM 689 O O . LYS A 1 93 ? 9.550 6.310 -14.872 1.00 91.44 93 LYS A O 1
ATOM 694 N N . HIS A 1 94 ? 9.281 6.613 -12.661 1.00 88.69 94 HIS A N 1
ATOM 695 C CA . HIS A 1 94 ? 10.678 6.974 -12.410 1.00 88.69 94 HIS A CA 1
ATOM 696 C C . HIS A 1 94 ? 11.635 5.796 -12.669 1.00 88.69 94 HIS A C 1
ATOM 698 O O . HIS A 1 94 ? 12.675 5.964 -13.308 1.00 88.69 94 HIS A O 1
ATOM 704 N N . VAL A 1 95 ? 11.254 4.579 -12.266 1.00 87.25 95 VAL A N 1
ATOM 705 C CA . VAL A 1 95 ? 12.000 3.342 -12.552 1.00 87.25 95 VAL A CA 1
ATOM 706 C C . VAL A 1 95 ? 12.135 3.111 -14.056 1.00 87.25 95 VAL A C 1
ATOM 708 O O . VAL A 1 95 ? 13.210 2.749 -14.526 1.00 87.25 95 VAL A O 1
ATOM 711 N N . LYS A 1 96 ? 11.078 3.358 -14.833 1.00 85.81 96 LYS A N 1
ATOM 712 C CA . LYS A 1 96 ? 11.138 3.288 -16.299 1.00 85.81 96 LYS A CA 1
ATOM 713 C C . LYS A 1 96 ? 12.064 4.332 -16.907 1.00 85.81 96 LYS A C 1
ATOM 715 O O . LYS A 1 96 ? 12.824 3.991 -17.809 1.00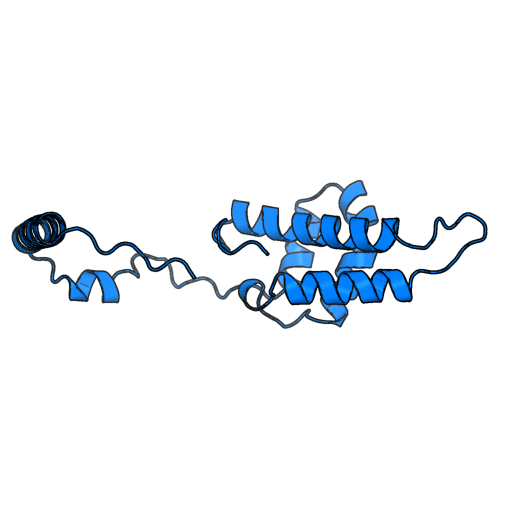 85.81 96 LYS A O 1
ATOM 720 N N . ALA A 1 97 ? 12.011 5.573 -16.425 1.00 84.00 97 ALA A N 1
ATOM 721 C CA . ALA A 1 97 ? 12.854 6.658 -16.927 1.00 84.00 97 ALA A CA 1
ATOM 722 C C . ALA A 1 97 ? 14.349 6.416 -16.656 1.00 84.00 97 ALA A C 1
ATOM 724 O O . ALA A 1 97 ? 15.194 6.783 -17.466 1.00 84.00 97 ALA A O 1
ATOM 725 N N . THR A 1 98 ? 14.666 5.765 -15.537 1.00 81.19 98 THR A N 1
ATOM 726 C CA . THR A 1 98 ? 16.040 5.459 -15.105 1.00 81.19 98 THR A CA 1
ATOM 727 C C . THR A 1 98 ? 16.509 4.060 -15.514 1.00 81.19 98 THR A C 1
ATOM 729 O O . THR A 1 98 ? 17.646 3.673 -15.235 1.00 81.19 98 THR A O 1
ATOM 732 N N . ALA A 1 99 ? 15.659 3.280 -16.191 1.00 79.50 99 ALA A N 1
ATOM 733 C CA . ALA A 1 99 ? 15.993 1.932 -16.619 1.00 79.50 99 ALA A CA 1
ATOM 734 C C . ALA A 1 99 ? 17.136 1.958 -17.642 1.00 79.50 99 ALA A C 1
ATOM 736 O O . ALA A 1 99 ? 17.068 2.628 -18.672 1.00 79.50 99 ALA A O 1
ATOM 737 N N . LEU A 1 100 ? 18.179 1.172 -17.372 1.00 67.62 100 LEU A N 1
ATOM 738 C CA . LEU A 1 100 ? 19.371 1.118 -18.211 1.00 67.62 100 LEU A CA 1
ATOM 739 C C . LEU A 1 100 ? 19.007 0.667 -19.637 1.00 67.62 100 LEU A C 1
ATOM 741 O O . LEU A 1 100 ? 18.603 -0.479 -19.866 1.00 67.62 100 LEU A O 1
ATOM 745 N N . VAL A 1 101 ? 19.158 1.564 -20.612 1.00 62.44 101 VAL A N 1
ATOM 746 C CA . VAL A 1 101 ? 18.864 1.279 -22.021 1.00 62.44 101 VAL A CA 1
ATOM 747 C C . VAL A 1 101 ? 20.006 0.452 -22.613 1.00 62.44 101 VAL A C 1
ATOM 749 O O . VAL A 1 101 ? 21.034 0.968 -23.036 1.00 62.44 101 VAL A O 1
ATOM 752 N N . ARG A 1 102 ? 19.841 -0.873 -22.617 1.00 62.75 102 ARG A N 1
ATOM 753 C CA . ARG A 1 102 ? 20.734 -1.809 -23.323 1.00 62.75 102 ARG A CA 1
ATOM 754 C C . ARG A 1 102 ? 20.388 -1.854 -24.816 1.00 62.75 102 ARG A C 1
ATOM 756 O O . ARG A 1 102 ? 19.260 -1.551 -25.186 1.00 62.75 102 ARG A O 1
ATOM 763 N N . ARG A 1 103 ? 21.305 -2.327 -25.670 1.00 52.62 103 ARG A N 1
ATOM 764 C CA . ARG A 1 103 ? 21.087 -2.460 -27.133 1.00 52.62 103 ARG A CA 1
ATOM 765 C C . ARG A 1 103 ? 19.816 -3.250 -27.509 1.00 52.62 103 ARG A C 1
ATOM 767 O O . ARG A 1 103 ? 19.197 -2.948 -28.517 1.00 52.62 103 ARG A O 1
ATOM 774 N N . ASN A 1 104 ? 19.400 -4.204 -26.670 1.00 59.81 104 ASN A N 1
ATOM 775 C CA . ASN A 1 104 ? 18.169 -4.996 -26.837 1.00 59.81 104 ASN A CA 1
ATOM 776 C C . ASN A 1 104 ? 16.995 -4.493 -25.970 1.00 59.81 104 ASN A C 1
ATOM 778 O O . ASN A 1 104 ? 16.011 -5.205 -25.770 1.00 59.81 104 ASN A O 1
ATOM 782 N N . SER A 1 105 ? 17.113 -3.304 -25.378 1.00 59.34 105 SER A N 1
ATOM 783 C CA . SER A 1 105 ? 16.099 -2.753 -24.483 1.00 59.34 105 SER A CA 1
ATOM 784 C C . SER A 1 105 ? 14.892 -2.272 -25.281 1.00 59.34 105 SER A C 1
ATOM 786 O O . SER A 1 105 ? 14.998 -1.389 -26.126 1.00 59.34 105 SER A O 1
ATOM 788 N N . ARG A 1 106 ? 13.714 -2.821 -24.975 1.00 60.41 106 ARG A N 1
ATOM 789 C CA . ARG A 1 106 ? 12.424 -2.404 -25.547 1.00 60.41 106 ARG A CA 1
ATOM 790 C C . ARG A 1 106 ? 11.831 -1.209 -24.783 1.00 60.41 106 ARG A C 1
ATOM 792 O O . ARG A 1 106 ? 10.709 -1.273 -24.291 1.00 60.41 106 ARG A O 1
ATOM 799 N N . GLY A 1 107 ? 12.614 -0.139 -24.623 1.00 58.16 107 GLY A N 1
ATOM 800 C CA . GLY A 1 107 ? 12.131 1.152 -24.107 1.00 58.16 107 GLY A CA 1
ATOM 801 C C . GLY A 1 107 ? 11.656 1.162 -22.647 1.00 58.16 107 GLY A C 1
ATOM 802 O O . GLY A 1 107 ? 10.791 1.957 -22.293 1.00 58.16 107 GLY A O 1
ATOM 803 N N . GLY A 1 108 ? 12.161 0.256 -21.802 1.00 59.59 108 GLY A N 1
ATOM 804 C CA . GLY A 1 108 ? 11.926 0.292 -20.350 1.00 59.59 108 GLY A CA 1
ATOM 805 C C . GLY A 1 108 ? 10.488 0.019 -19.882 1.00 59.59 108 GLY A C 1
ATOM 806 O O . GLY A 1 108 ? 10.260 -0.026 -18.679 1.00 59.59 108 GLY A O 1
ATOM 807 N N . ARG A 1 109 ? 9.520 -0.217 -20.782 1.00 65.38 109 ARG A N 1
ATOM 808 C CA . ARG A 1 109 ? 8.118 -0.532 -20.431 1.00 65.38 109 ARG A CA 1
ATOM 809 C C . ARG A 1 109 ? 8.013 -1.722 -19.476 1.00 65.38 109 ARG A C 1
ATOM 811 O O . ARG A 1 109 ? 7.327 -1.647 -18.464 1.00 65.38 109 ARG A O 1
ATOM 818 N N . ASN A 1 110 ? 8.810 -2.755 -19.738 1.00 81.12 110 ASN A N 1
ATOM 819 C CA . ASN A 1 110 ? 8.893 -3.929 -18.877 1.00 81.12 110 ASN A CA 1
ATOM 820 C C . ASN A 1 110 ? 9.385 -3.583 -17.459 1.00 81.12 110 ASN A C 1
ATOM 822 O O . ASN A 1 110 ? 9.110 -4.334 -16.536 1.00 81.12 110 ASN A O 1
ATOM 826 N N . ALA A 1 111 ? 10.129 -2.490 -17.255 1.00 85.19 111 ALA A N 1
ATOM 827 C CA . ALA A 1 111 ? 10.633 -2.118 -15.932 1.00 85.19 111 ALA A CA 1
ATOM 828 C C . ALA A 1 111 ? 9.534 -1.517 -15.040 1.00 85.19 111 ALA A C 1
ATOM 830 O O . ALA A 1 111 ? 9.470 -1.854 -13.863 1.00 85.19 111 ALA A O 1
ATOM 831 N N . GLU A 1 112 ? 8.647 -0.686 -15.600 1.00 89.69 112 GLU A N 1
ATOM 832 C CA . GLU A 1 112 ? 7.467 -0.167 -14.886 1.00 89.69 112 GLU A CA 1
ATOM 833 C C . GLU A 1 112 ? 6.512 -1.307 -14.520 1.00 89.69 112 GLU A C 1
ATOM 835 O O . GLU A 1 112 ? 6.118 -1.443 -13.366 1.00 89.69 112 GLU A O 1
ATOM 840 N N . GLU A 1 113 ? 6.197 -2.178 -15.483 1.00 91.56 113 GLU A N 1
ATOM 841 C CA . GLU A 1 113 ? 5.296 -3.316 -15.267 1.00 91.56 113 GLU A CA 1
ATOM 842 C C . GLU A 1 113 ? 5.853 -4.294 -14.221 1.00 91.56 113 GLU A C 1
ATOM 844 O O . GLU A 1 113 ? 5.125 -4.711 -13.320 1.00 91.56 113 GLU A O 1
ATOM 849 N N . ASN A 1 114 ? 7.154 -4.606 -14.276 1.00 92.19 114 ASN A N 1
ATOM 850 C CA . ASN A 1 114 ? 7.798 -5.461 -13.277 1.00 92.19 114 ASN A CA 1
ATOM 851 C C . ASN A 1 114 ? 7.884 -4.799 -11.896 1.00 92.19 114 ASN A C 1
ATOM 853 O O . ASN A 1 114 ? 7.747 -5.495 -10.893 1.00 92.19 114 ASN A O 1
ATOM 857 N N . PHE A 1 115 ? 8.081 -3.478 -11.825 1.00 95.19 115 PHE A N 1
ATOM 858 C CA . PHE A 1 115 ? 8.014 -2.752 -10.558 1.00 95.19 115 PHE A CA 1
ATOM 859 C C . PHE A 1 115 ? 6.620 -2.877 -9.931 1.00 95.19 115 PHE A C 1
ATOM 861 O O . PHE A 1 115 ? 6.499 -3.267 -8.772 1.00 95.19 115 PHE A O 1
ATOM 86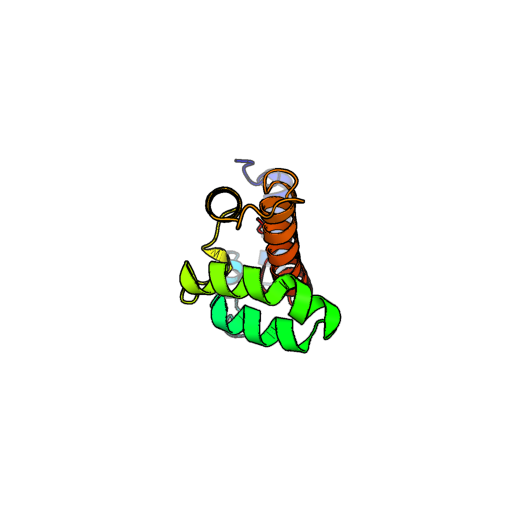8 N N . ILE A 1 116 ? 5.558 -2.626 -10.704 1.00 95.69 116 ILE A N 1
ATOM 869 C CA . ILE A 1 116 ? 4.181 -2.754 -10.209 1.00 95.69 116 ILE A CA 1
ATOM 870 C C . ILE A 1 116 ? 3.868 -4.204 -9.817 1.00 95.69 116 ILE A C 1
ATOM 872 O O . ILE A 1 116 ? 3.244 -4.435 -8.785 1.00 95.69 116 ILE A O 1
ATOM 876 N N . ALA A 1 117 ? 4.333 -5.194 -10.584 1.00 95.88 117 ALA A N 1
ATOM 877 C CA . ALA A 1 117 ? 4.180 -6.604 -10.228 1.00 95.88 117 ALA A CA 1
ATOM 878 C C . ALA A 1 117 ? 4.898 -6.959 -8.912 1.00 95.88 117 ALA A C 1
ATOM 880 O O . ALA A 1 117 ? 4.350 -7.696 -8.091 1.00 95.88 117 ALA A O 1
ATOM 881 N N . ALA A 1 118 ? 6.090 -6.400 -8.684 1.00 96.94 118 ALA A N 1
ATOM 882 C CA . ALA A 1 118 ? 6.831 -6.567 -7.439 1.00 96.94 118 ALA A CA 1
ATOM 883 C C . ALA A 1 118 ? 6.092 -5.951 -6.240 1.00 96.94 118 ALA A C 1
ATOM 885 O O . ALA A 1 118 ? 6.039 -6.578 -5.183 1.00 96.94 118 ALA A O 1
ATOM 886 N N . MET A 1 119 ? 5.486 -4.770 -6.404 1.00 97.62 119 MET A N 1
ATOM 887 C CA . MET A 1 119 ? 4.678 -4.142 -5.351 1.00 97.62 119 MET A CA 1
ATOM 888 C C . MET A 1 119 ? 3.397 -4.933 -5.077 1.00 97.62 119 MET A C 1
ATOM 890 O O . MET A 1 119 ? 3.137 -5.277 -3.930 1.00 97.62 119 MET A O 1
ATOM 894 N N . ARG A 1 120 ? 2.656 -5.346 -6.113 1.00 96.44 120 ARG A N 1
ATOM 895 C CA . ARG A 1 120 ? 1.470 -6.212 -5.955 1.00 96.44 120 ARG A CA 1
ATOM 896 C C . ARG A 1 120 ? 1.781 -7.508 -5.219 1.00 96.44 120 ARG A C 1
ATOM 898 O O . ARG A 1 120 ? 0.946 -8.000 -4.470 1.00 96.44 120 ARG A O 1
ATOM 905 N N . CYS A 1 121 ? 2.977 -8.063 -5.420 1.00 97.00 121 CYS A N 1
ATOM 906 C CA . CYS A 1 121 ? 3.418 -9.220 -4.656 1.00 97.00 121 CYS A CA 1
ATOM 907 C C . CYS A 1 121 ? 3.440 -8.919 -3.151 1.00 97.00 121 CYS A C 1
ATOM 909 O O . CYS A 1 121 ? 2.925 -9.729 -2.395 1.00 97.00 121 CYS A O 1
ATOM 911 N N . LEU A 1 122 ? 3.985 -7.775 -2.718 1.00 96.81 122 LEU A N 1
ATOM 912 C CA . LEU A 1 122 ? 4.019 -7.386 -1.301 1.00 96.81 122 LEU A CA 1
ATOM 913 C C . LEU A 1 122 ? 2.612 -7.201 -0.726 1.00 96.81 122 LEU A C 1
ATOM 915 O O . LEU A 1 122 ? 2.313 -7.745 0.336 1.00 96.81 122 LEU A O 1
ATOM 919 N N . TYR A 1 123 ? 1.760 -6.457 -1.435 1.00 95.88 123 TYR A N 1
ATOM 920 C CA . TYR A 1 123 ? 0.422 -6.116 -0.955 1.00 95.88 123 TYR A CA 1
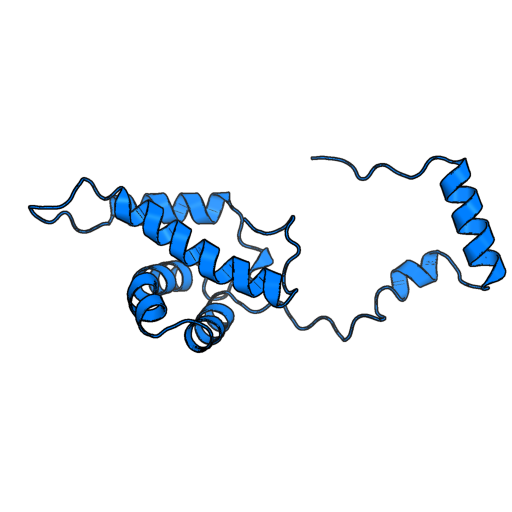ATOM 921 C C . TYR A 1 123 ? -0.521 -7.320 -0.917 1.00 95.88 123 TYR A C 1
ATOM 923 O O . TYR A 1 123 ? -1.297 -7.434 0.022 1.00 95.88 123 TYR A O 1
ATOM 931 N N . ARG A 1 124 ? -0.378 -8.288 -1.832 1.00 95.50 124 ARG A N 1
ATOM 932 C CA . ARG A 1 124 ? -1.127 -9.552 -1.747 1.00 95.50 124 ARG A CA 1
ATOM 933 C C . ARG A 1 124 ? -0.822 -10.316 -0.456 1.00 95.50 124 ARG A C 1
ATOM 935 O O . ARG A 1 124 ? -1.739 -10.746 0.223 1.00 95.50 124 ARG A O 1
ATOM 942 N N . TYR A 1 125 ? 0.452 -10.436 -0.070 1.00 95.69 125 TYR A N 1
ATOM 943 C CA . TYR A 1 125 ? 0.781 -11.062 1.218 1.00 95.69 125 TYR A CA 1
ATOM 944 C C . TYR A 1 125 ? 0.268 -10.233 2.405 1.00 95.69 125 TYR A C 1
ATOM 946 O O . TYR A 1 125 ? -0.004 -10.795 3.461 1.00 95.69 125 TYR A O 1
ATOM 954 N N . ALA A 1 126 ? 0.168 -8.905 2.270 1.00 92.88 126 ALA A N 1
ATOM 955 C CA . ALA A 1 126 ? -0.373 -8.053 3.328 1.00 92.88 126 ALA A CA 1
ATOM 956 C C . ALA A 1 126 ? -1.887 -8.266 3.500 1.00 92.88 126 ALA A C 1
ATOM 958 O O . ALA A 1 126 ? -2.369 -8.272 4.631 1.00 92.88 126 ALA A O 1
ATOM 959 N N . GLU A 1 127 ? -2.619 -8.489 2.406 1.00 91.12 127 GLU A N 1
ATOM 960 C CA . GLU A 1 127 ? -4.024 -8.917 2.437 1.00 91.12 127 GLU A CA 1
ATOM 961 C C . GLU A 1 127 ? -4.178 -10.310 3.053 1.00 91.12 127 GLU A C 1
ATOM 963 O O . GLU A 1 127 ? -5.006 -10.488 3.948 1.00 91.12 127 GLU A O 1
ATOM 968 N N . ASP A 1 128 ? -3.358 -11.275 2.615 1.00 91.12 128 ASP A N 1
ATOM 969 C CA . ASP A 1 128 ? -3.377 -12.660 3.109 1.00 91.12 128 ASP A CA 1
ATOM 970 C C . ASP A 1 128 ? -3.127 -12.724 4.629 1.00 91.12 128 ASP A C 1
ATOM 972 O O . ASP A 1 128 ? -3.664 -13.582 5.326 1.00 91.12 128 ASP A O 1
ATOM 976 N N . GLU A 1 129 ? -2.328 -11.794 5.156 1.00 89.56 129 GLU A N 1
ATOM 977 C CA . GLU A 1 129 ? -2.011 -11.660 6.585 1.00 89.56 129 GLU A CA 1
ATOM 978 C C . GLU A 1 129 ? -2.921 -10.663 7.322 1.00 89.56 129 GLU A C 1
ATOM 980 O O . GLU A 1 129 ? -2.672 -10.332 8.483 1.00 89.56 129 GLU A O 1
ATOM 985 N N . HIS A 1 130 ? -3.975 -10.186 6.654 1.00 87.44 130 HIS A N 1
ATOM 986 C CA . HIS A 1 130 ? -4.976 -9.256 7.179 1.00 87.44 130 HIS A CA 1
ATOM 987 C C . HIS A 1 130 ? -4.404 -7.942 7.737 1.00 87.44 130 HIS A C 1
ATOM 989 O O . HIS A 1 130 ? -5.027 -7.301 8.583 1.00 87.44 130 HIS A O 1
ATOM 995 N N . LEU A 1 131 ? -3.234 -7.518 7.250 1.00 86.81 131 LEU A N 1
ATOM 996 C CA . LEU A 1 131 ? -2.660 -6.210 7.574 1.00 86.81 131 LEU A CA 1
ATOM 997 C C . LEU A 1 131 ? -3.429 -5.086 6.886 1.00 86.81 131 LEU A C 1
ATOM 999 O O . LEU A 1 131 ? -3.612 -4.017 7.457 1.00 86.81 131 LEU A O 1
ATOM 1003 N N . ILE A 1 132 ? -3.908 -5.347 5.672 1.00 84.88 132 ILE A N 1
ATOM 1004 C CA . ILE A 1 132 ? -4.750 -4.434 4.907 1.00 84.88 132 ILE A CA 1
ATOM 1005 C C . ILE A 1 132 ? -6.030 -5.145 4.478 1.00 84.88 132 ILE A C 1
ATOM 1007 O O . ILE A 1 132 ? -6.063 -6.358 4.271 1.00 84.88 132 ILE A O 1
ATOM 1011 N N . ASN A 1 133 ? -7.103 -4.373 4.331 1.00 77.25 133 ASN A N 1
ATOM 1012 C CA . ASN A 1 133 ? -8.313 -4.852 3.671 1.00 77.25 133 ASN A CA 1
ATOM 1013 C C . ASN A 1 133 ? -8.105 -4.818 2.150 1.00 77.25 133 ASN A C 1
ATOM 1015 O O . ASN A 1 133 ? -7.428 -3.917 1.663 1.00 77.25 133 ASN A O 1
ATOM 1019 N N . GLU A 1 134 ? -8.770 -5.702 1.403 1.00 74.31 134 GLU A N 1
ATOM 1020 C CA . GLU A 1 134 ? -8.786 -5.692 -0.071 1.00 74.31 134 GLU A CA 1
ATOM 1021 C C . GLU A 1 134 ? -9.106 -4.302 -0.651 1.00 74.31 134 GLU A C 1
ATOM 1023 O O . GLU A 1 134 ? -8.513 -3.851 -1.627 1.00 74.31 134 GLU A O 1
ATOM 1028 N N . ARG A 1 135 ? -9.998 -3.547 0.003 1.00 72.69 135 ARG A N 1
ATOM 1029 C CA . ARG A 1 135 ? -10.360 -2.178 -0.410 1.00 72.69 135 ARG A CA 1
ATOM 1030 C C . ARG A 1 135 ? -9.239 -1.149 -0.240 1.00 72.69 135 ARG A C 1
ATOM 1032 O O . ARG A 1 135 ? -9.341 -0.059 -0.798 1.00 72.69 135 ARG A O 1
ATOM 1039 N N . HIS A 1 136 ? -8.226 -1.471 0.554 1.00 71.38 136 HIS A N 1
ATOM 1040 C CA . HIS A 1 136 ? -7.068 -0.631 0.843 1.00 71.38 136 HIS A CA 1
ATOM 1041 C C . HIS A 1 136 ? -5.797 -1.138 0.145 1.00 71.38 136 HIS A C 1
ATOM 1043 O O . HIS A 1 136 ? -4.722 -0.606 0.403 1.00 71.38 136 HIS A O 1
ATOM 1049 N N . ASN A 1 137 ? -5.902 -2.131 -0.746 1.00 73.31 137 ASN A N 1
ATOM 1050 C CA . ASN A 1 137 ? -4.797 -2.555 -1.599 1.00 73.31 137 ASN A CA 1
ATOM 1051 C C . ASN A 1 137 ? -4.631 -1.585 -2.795 1.00 73.31 137 ASN A C 1
ATOM 1053 O O . ASN A 1 137 ? -5.569 -1.433 -3.585 1.00 73.31 137 ASN A O 1
ATOM 1057 N N . PRO A 1 138 ? -3.484 -0.888 -2.909 1.00 72.69 138 PRO A N 1
ATOM 1058 C CA . PRO A 1 138 ? -3.239 0.155 -3.908 1.00 72.69 138 PRO A CA 1
ATOM 1059 C C . PRO A 1 138 ? -2.989 -0.328 -5.355 1.00 72.69 138 PRO A C 1
ATOM 1061 O O . PRO A 1 138 ? -2.369 -1.390 -5.589 1.00 72.69 138 PRO A O 1
#

Radius of gyration: 21.24 Å; Cα contacts (8 Å, |Δi|>4): 93; chains: 1; bounding box: 57×27×55 Å

Secondary structure (DSSP, 8-state):
-----PPPHHHHHHHHHHHHHHT--TTHHHHGGGGS-S-PPPPBHHHHHHHHHHHS-HHHHHHHHHHHHHHHHHHTTSBGGG--HHHHHHHHHHHHHTS---TT--TTHHHHHHHHHHHHHHHHHHHHTTSS-GGG--

Nearest PDB structures (foldseek):
  2a3v-assembly1_D  TM=6.944E-01  e=1.833E+00  Vibrio cholerae O1 bi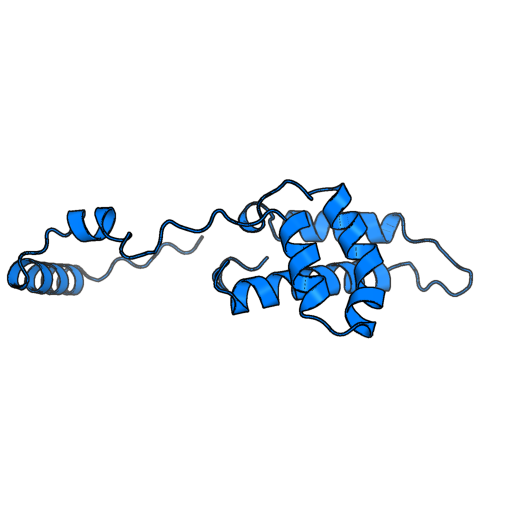ovar El Tor str. N16961

InterPro domains:
  IPR010998 Integrase/recombinase, N-terminal [G3DSA:1.10.150.130] (44-138)
  IPR011010 DNA breaking-rejoining enzyme, catalytic core [SSF56349] (45-138)
  IPR044068 Core-binding (CB) domain [PS51900] (43-127)

Organism: NCBI:txid664692